Protein AF-A0A7X8H0E2-F1 (afdb_monomer_lite)

Secondary structure (DSSP, 8-state):
-EEEEEEEETTEEEEEEEEEE----TTTTTTPPPPB------STTT---GGGSHHHHHHHHHTT-B-

Radius of gyration: 13.7 Å; chains: 1; bounding box: 32×24×33 Å

Sequence (67 aa):
MLVKKINLVENDVHATLTTYLLDDSTELLNGKKRPAIIVCPGGGYFNCSDREGEPIALKLNSMGYHA

InterPro domains:
  IPR029058 Alpha/Beta hydrolase fold [G3DSA:3.40.50.1820] (1-67)

Organism: NCBI:txid136093

Structure (mmCIF, N/CA/C/O backbone):
data_AF-A0A7X8H0E2-F1
#
_entry.id   AF-A0A7X8H0E2-F1
#
loop_
_atom_site.group_PDB
_atom_site.id
_atom_site.type_symbol
_atom_site.label_atom_id
_atom_site.label_alt_id
_atom_site.label_comp_id
_atom_site.label_asym_id
_atom_site.label_entity_id
_atom_site.label_seq_id
_atom_site.pdbx_PDB_ins_code
_atom_site.Cartn_x
_atom_site.Cartn_y
_atom_site.Cartn_z
_atom_site.occupancy
_atom_site.B_iso_or_equiv
_atom_site.auth_seq_id
_atom_site.auth_comp_id
_atom_site.auth_asym_id
_atom_site.auth_atom_id
_atom_site.pdbx_PDB_model_num
ATOM 1 N N . MET A 1 1 ? -11.564 5.056 1.716 1.00 92.94 1 MET A N 1
ATOM 2 C CA . MET A 1 1 ? -10.203 4.518 1.576 1.00 92.94 1 MET A CA 1
ATOM 3 C C . MET A 1 1 ? -9.395 5.592 0.884 1.00 92.94 1 MET A C 1
ATOM 5 O O . MET A 1 1 ? -9.864 6.113 -0.124 1.00 92.94 1 MET A O 1
ATOM 9 N N . LEU A 1 2 ? -8.218 5.939 1.401 1.00 97.38 2 LEU A N 1
ATOM 10 C CA . LEU A 1 2 ? -7.342 6.923 0.771 1.00 97.38 2 LEU A CA 1
ATOM 11 C C . LEU A 1 2 ? -6.373 6.231 -0.191 1.00 97.38 2 LEU A C 1
ATOM 13 O O . LEU A 1 2 ? -5.447 5.537 0.239 1.00 97.38 2 LEU A O 1
ATOM 17 N N . VAL A 1 3 ? -6.580 6.469 -1.487 1.00 98.06 3 VAL A N 1
ATOM 18 C CA . VAL A 1 3 ? -5.675 6.029 -2.550 1.00 98.06 3 VAL A CA 1
ATOM 19 C C . VAL A 1 3 ? -4.891 7.218 -3.076 1.00 98.06 3 VAL A C 1
ATOM 21 O O . VAL A 1 3 ? -5.472 8.163 -3.609 1.00 98.06 3 VAL A O 1
ATOM 24 N N . LYS A 1 4 ? -3.569 7.199 -2.896 1.00 97.94 4 LYS A N 1
ATOM 25 C CA . LYS A 1 4 ? -2.692 8.295 -3.315 1.00 97.94 4 LYS A CA 1
ATOM 26 C C . LYS A 1 4 ? -1.367 7.751 -3.820 1.00 97.94 4 LYS A C 1
ATOM 28 O O . LYS A 1 4 ? -0.720 6.962 -3.142 1.00 97.94 4 LYS A O 1
ATOM 33 N N . LYS A 1 5 ? -0.932 8.238 -4.982 1.00 96.38 5 LYS A N 1
ATOM 34 C CA . LYS A 1 5 ? 0.429 8.027 -5.474 1.00 96.38 5 LYS A CA 1
ATOM 35 C C . LYS A 1 5 ? 1.332 9.142 -4.954 1.00 96.38 5 LYS A C 1
ATOM 37 O O . LYS A 1 5 ? 1.035 10.323 -5.127 1.00 96.38 5 LYS A O 1
ATOM 42 N N . ILE A 1 6 ? 2.409 8.760 -4.287 1.00 96.12 6 ILE A N 1
ATOM 43 C CA . ILE A 1 6 ? 3.391 9.641 -3.662 1.00 96.12 6 ILE A CA 1
ATOM 44 C C . ILE A 1 6 ? 4.727 9.391 -4.353 1.00 96.12 6 ILE A C 1
ATOM 46 O O . ILE A 1 6 ? 5.133 8.239 -4.515 1.00 96.12 6 ILE A O 1
ATOM 50 N N . ASN A 1 7 ? 5.402 10.462 -4.764 1.00 95.75 7 ASN A N 1
ATOM 51 C CA . ASN A 1 7 ? 6.773 10.357 -5.236 1.00 95.75 7 ASN A CA 1
ATOM 52 C C . ASN A 1 7 ? 7.727 10.329 -4.034 1.00 95.75 7 ASN A C 1
ATOM 54 O O . ASN A 1 7 ? 7.607 11.183 -3.155 1.00 95.75 7 ASN A O 1
ATOM 58 N N . LEU A 1 8 ? 8.618 9.340 -3.972 1.00 94.69 8 LEU A N 1
ATOM 59 C CA . LEU A 1 8 ? 9.512 9.151 -2.824 1.00 94.69 8 LEU A CA 1
ATOM 60 C C . LEU A 1 8 ? 10.835 9.901 -2.973 1.00 94.69 8 LEU A C 1
ATOM 62 O O . LEU A 1 8 ? 11.496 10.162 -1.969 1.00 94.69 8 LEU A O 1
ATOM 66 N N . VAL A 1 9 ? 11.218 10.240 -4.204 1.00 94.56 9 VAL A N 1
ATOM 67 C CA . VAL A 1 9 ? 12.484 10.908 -4.505 1.00 94.56 9 VAL A CA 1
ATOM 68 C C . VAL A 1 9 ? 12.201 12.203 -5.256 1.00 94.56 9 VAL A C 1
ATOM 70 O O . VAL A 1 9 ? 11.422 12.248 -6.206 1.00 94.56 9 VAL A O 1
ATOM 73 N N . GLU A 1 10 ? 12.815 13.293 -4.805 1.00 90.31 10 GLU A N 1
ATOM 74 C CA . GLU A 1 10 ? 12.679 14.589 -5.461 1.00 90.31 10 GLU A CA 1
ATOM 75 C C . GLU A 1 10 ? 13.353 14.550 -6.841 1.00 90.31 10 GLU A C 1
ATOM 77 O O . GLU A 1 10 ? 14.491 14.106 -6.970 1.00 90.31 10 GLU A O 1
ATOM 82 N N . ASN A 1 11 ? 12.648 15.013 -7.877 1.00 87.00 11 ASN A N 1
ATOM 83 C CA . ASN A 1 11 ? 13.104 15.024 -9.277 1.00 87.00 11 ASN A CA 1
ATOM 84 C C . ASN A 1 11 ? 13.375 13.646 -9.927 1.00 87.00 11 ASN A C 1
ATOM 86 O O . ASN A 1 11 ? 13.906 13.605 -11.034 1.00 87.00 11 ASN A O 1
ATOM 90 N N . ASP A 1 12 ? 12.959 12.537 -9.310 1.00 86.81 12 ASP A N 1
ATOM 91 C CA . ASP A 1 12 ? 12.983 11.191 -9.903 1.00 86.81 12 ASP A CA 1
ATOM 92 C C . ASP A 1 12 ? 11.592 10.561 -9.775 1.00 86.81 12 ASP A C 1
ATOM 94 O O . ASP A 1 12 ? 11.022 10.536 -8.692 1.00 86.81 12 ASP A O 1
AT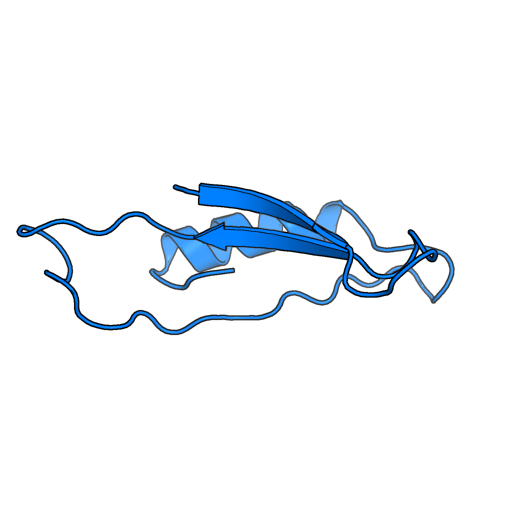OM 98 N N . VAL A 1 13 ? 11.016 10.084 -10.880 1.00 84.94 13 VAL A N 1
ATOM 99 C CA . VAL A 1 13 ? 9.656 9.514 -10.923 1.00 84.94 13 VAL A CA 1
ATOM 100 C C . VAL A 1 13 ? 9.628 7.984 -10.867 1.00 84.94 13 VAL A C 1
ATOM 102 O O . VAL A 1 13 ? 8.546 7.394 -10.908 1.00 84.94 13 VAL A O 1
ATOM 105 N N . HIS A 1 14 ? 10.785 7.322 -10.799 1.00 87.69 14 HIS A N 1
ATOM 106 C CA . HIS A 1 14 ? 10.878 5.861 -10.812 1.00 87.69 14 HIS A CA 1
ATOM 107 C C . HIS A 1 14 ? 10.531 5.236 -9.454 1.00 87.69 14 HIS A C 1
ATOM 109 O O . HIS A 1 14 ? 9.980 4.135 -9.405 1.00 87.69 14 HIS A O 1
ATOM 115 N N . ALA A 1 15 ? 10.782 5.947 -8.351 1.00 93.81 15 ALA A N 1
ATOM 116 C CA . ALA A 1 15 ? 10.480 5.488 -6.999 1.00 93.81 15 ALA A CA 1
ATOM 117 C C . ALA A 1 15 ? 9.163 6.093 -6.486 1.00 93.81 15 ALA A C 1
ATOM 119 O O . ALA A 1 15 ? 9.132 7.194 -5.937 1.00 93.81 15 ALA A O 1
ATOM 120 N N . THR A 1 16 ? 8.059 5.356 -6.631 1.00 96.25 16 THR A N 1
ATOM 121 C CA . THR A 1 16 ? 6.734 5.812 -6.172 1.00 96.25 16 THR A CA 1
ATOM 122 C C . THR A 1 16 ? 6.096 4.841 -5.189 1.00 96.25 16 THR A C 1
ATOM 124 O O . THR A 1 16 ? 6.267 3.630 -5.303 1.00 96.25 16 THR A O 1
ATOM 127 N N . LEU A 1 17 ? 5.328 5.382 -4.243 1.00 97.19 17 LEU A N 1
ATOM 128 C CA . LEU A 1 17 ? 4.482 4.632 -3.318 1.00 97.19 17 LEU A CA 1
ATOM 129 C C . LEU A 1 17 ? 3.020 4.923 -3.645 1.00 97.19 17 LEU A C 1
ATOM 131 O O . LEU A 1 17 ? 2.609 6.081 -3.642 1.00 97.19 17 LEU A O 1
ATOM 135 N N . THR A 1 18 ? 2.227 3.888 -3.901 1.00 98.12 18 THR A N 1
ATOM 136 C CA . THR A 1 18 ? 0.771 4.027 -4.035 1.00 98.12 18 THR A CA 1
ATOM 137 C C . THR A 1 18 ? 0.123 3.485 -2.775 1.00 98.12 18 THR A C 1
ATOM 139 O O . THR A 1 18 ? 0.306 2.316 -2.465 1.00 98.12 18 THR A O 1
ATOM 142 N N . THR A 1 19 ? -0.597 4.331 -2.044 1.00 98.38 19 THR A N 1
ATOM 143 C CA . THR A 1 19 ? -1.242 3.951 -0.784 1.00 98.38 19 THR A CA 1
ATOM 144 C C . THR A 1 19 ? -2.632 3.374 -1.026 1.00 98.38 19 THR A C 1
ATOM 146 O O . THR A 1 19 ? -3.348 3.862 -1.894 1.00 98.38 19 THR A O 1
ATOM 149 N N . TYR A 1 20 ? -3.060 2.439 -0.187 1.00 98.25 20 TYR A N 1
ATOM 150 C CA . TYR A 1 20 ? -4.426 1.932 -0.063 1.00 98.25 20 TYR A CA 1
ATOM 151 C C . TYR A 1 20 ? -4.807 1.939 1.421 1.00 98.25 20 TYR A C 1
ATOM 153 O O . TYR A 1 20 ? -4.882 0.909 2.092 1.00 98.25 20 TYR 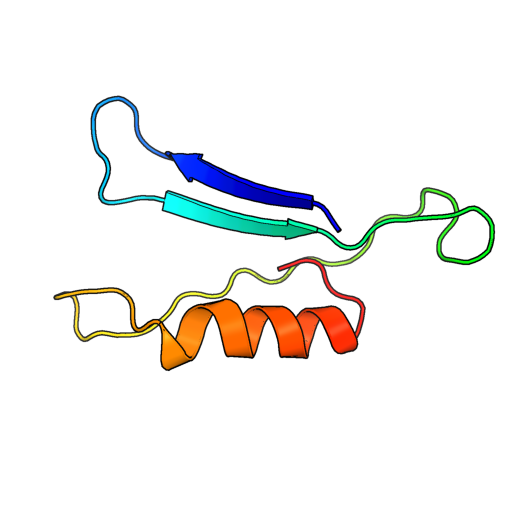A O 1
ATOM 161 N N . LEU A 1 21 ? -5.041 3.127 1.978 1.00 98.12 21 LEU A N 1
ATOM 162 C CA . LEU A 1 21 ? -5.323 3.256 3.408 1.00 98.12 21 LEU A CA 1
ATOM 163 C C . LEU A 1 21 ? -6.820 3.086 3.672 1.00 98.12 21 LEU A C 1
ATOM 165 O O . LEU A 1 21 ? -7.629 3.924 3.274 1.00 98.12 21 LEU A O 1
ATOM 169 N N . LEU A 1 22 ? -7.194 1.988 4.331 1.00 97.56 22 LEU A N 1
ATOM 170 C CA . LEU A 1 22 ? -8.546 1.775 4.854 1.00 97.56 22 LEU A CA 1
ATOM 171 C C . LEU A 1 22 ? -9.007 2.952 5.722 1.00 97.56 22 LEU A C 1
ATOM 173 O O . LEU A 1 22 ? -8.236 3.457 6.538 1.00 97.56 22 LEU A O 1
ATOM 177 N N . ASP A 1 23 ? -10.271 3.344 5.568 1.00 96.31 23 ASP A N 1
ATOM 178 C CA . ASP A 1 23 ? -10.875 4.327 6.465 1.00 96.31 23 ASP A CA 1
ATOM 179 C C . ASP A 1 23 ? -11.045 3.729 7.861 1.00 96.31 23 ASP A C 1
ATOM 181 O O . ASP A 1 23 ? -11.065 2.507 8.060 1.00 96.31 23 ASP A O 1
ATOM 185 N N . ASP A 1 24 ? -11.206 4.616 8.831 1.00 95.31 24 ASP A N 1
ATOM 186 C CA . ASP A 1 24 ? -11.579 4.241 10.178 1.00 95.31 24 ASP A CA 1
ATOM 187 C C . ASP A 1 24 ? -12.889 4.913 10.588 1.00 95.31 24 ASP A C 1
ATOM 189 O O . ASP A 1 24 ? -13.300 5.922 10.014 1.00 95.31 24 ASP A O 1
ATOM 193 N N . SER A 1 25 ? -13.558 4.327 11.574 1.00 94.25 25 SER A N 1
ATOM 194 C CA . SER A 1 25 ? -14.804 4.839 12.135 1.00 94.25 25 SER A CA 1
ATOM 195 C C . SER A 1 25 ? -14.932 4.453 13.606 1.00 94.25 25 SER A C 1
ATOM 197 O O . SER A 1 25 ? -14.220 3.577 14.105 1.00 94.25 25 SER A O 1
ATOM 199 N N . THR A 1 26 ? -15.875 5.087 14.304 1.00 95.88 26 THR A N 1
ATOM 200 C CA . THR A 1 26 ? -16.202 4.776 15.703 1.00 95.88 26 THR A CA 1
ATOM 201 C C . THR A 1 26 ? -16.716 3.346 15.895 1.00 95.88 26 THR A C 1
ATOM 203 O O . THR A 1 26 ? -16.533 2.780 16.969 1.00 95.88 26 THR A O 1
ATOM 206 N N . GLU A 1 27 ? -17.318 2.750 14.863 1.00 95.38 27 GLU A N 1
ATOM 207 C CA . GLU A 1 27 ? -17.825 1.368 14.859 1.00 95.38 27 GLU A CA 1
ATOM 208 C C . GLU A 1 27 ? -16.749 0.326 14.505 1.00 95.38 27 GLU A C 1
ATOM 210 O O . GLU A 1 27 ? -16.958 -0.870 14.705 1.00 95.38 27 GLU A O 1
ATOM 215 N N . LEU A 1 28 ? -15.601 0.763 13.976 1.00 91.75 28 LEU A N 1
ATOM 216 C CA . LEU A 1 28 ? -14.492 -0.101 13.575 1.00 91.75 28 LEU A CA 1
ATOM 217 C C . LEU A 1 28 ? -13.375 -0.089 14.624 1.00 91.75 28 LEU A C 1
ATOM 219 O O . LEU A 1 28 ? -13.480 -0.744 15.661 1.00 91.75 28 LEU A O 1
ATOM 223 N N . LEU A 1 29 ? -12.267 0.606 14.349 1.00 93.56 29 LEU A N 1
ATOM 224 C CA . LEU A 1 29 ? -11.116 0.647 15.246 1.00 93.56 29 LEU A CA 1
ATOM 225 C C . LEU A 1 29 ? -11.076 1.904 16.108 1.00 93.56 29 LEU A C 1
ATOM 227 O O . LEU A 1 29 ? -10.304 1.926 17.069 1.00 93.56 29 LEU A O 1
ATOM 231 N N . ASN A 1 30 ? -11.929 2.892 15.833 1.00 95.19 30 ASN A N 1
ATOM 232 C CA . ASN A 1 30 ? -12.120 4.090 16.646 1.00 95.19 30 ASN A CA 1
ATOM 233 C C . ASN A 1 30 ? -10.796 4.790 17.014 1.00 95.19 30 ASN A C 1
ATOM 235 O O . ASN A 1 30 ? -10.482 5.026 18.182 1.00 95.19 30 ASN A O 1
ATOM 239 N N . GLY A 1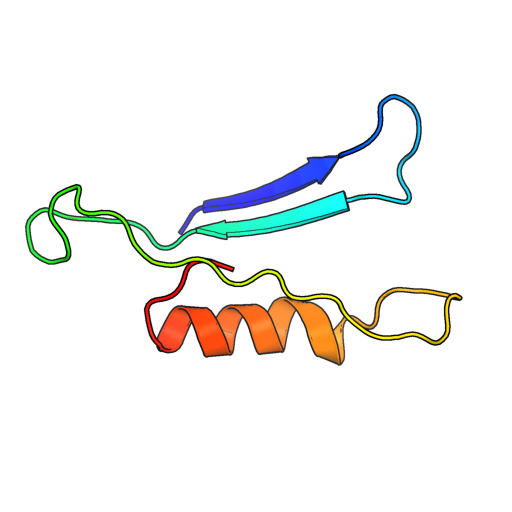 31 ? -9.974 5.051 16.005 1.00 93.94 31 GLY A N 1
ATOM 240 C CA . GLY A 1 31 ? -8.668 5.691 16.101 1.00 93.94 31 GLY A CA 1
ATOM 241 C C . GLY A 1 31 ? -7.508 4.749 16.435 1.00 93.94 31 GLY A C 1
ATOM 242 O O . GLY A 1 31 ? -6.364 5.205 16.508 1.00 93.94 31 GLY A O 1
ATOM 243 N N . LYS A 1 32 ? -7.741 3.444 16.647 1.00 94.88 32 LYS A N 1
ATOM 244 C CA . LYS A 1 32 ? -6.641 2.488 16.874 1.00 94.88 32 LYS A CA 1
ATOM 245 C C 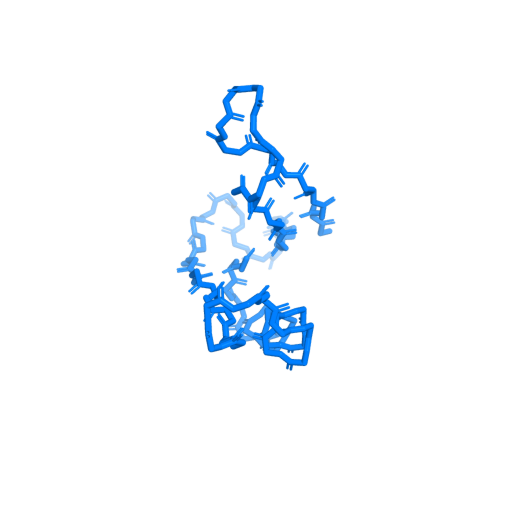. LYS A 1 32 ? -5.863 2.233 15.581 1.00 94.88 32 LYS A C 1
ATOM 247 O O . LYS A 1 32 ? -6.423 2.143 14.493 1.00 94.88 32 LYS A O 1
ATOM 252 N N . LYS A 1 33 ? -4.545 2.054 15.716 1.00 95.06 33 LYS A N 1
ATOM 253 C CA . LYS A 1 33 ? -3.645 1.791 14.584 1.00 95.06 33 LYS A CA 1
ATOM 254 C C . LYS A 1 33 ? -3.958 0.442 13.930 1.00 95.06 33 LYS A C 1
ATOM 256 O O . LYS A 1 33 ? -4.075 -0.564 14.630 1.00 95.06 33 LYS A O 1
ATOM 261 N N . ARG A 1 34 ? -3.998 0.416 12.596 1.00 95.25 34 ARG A N 1
ATOM 262 C CA . ARG A 1 34 ? -3.964 -0.818 11.797 1.00 95.25 34 ARG A CA 1
ATOM 263 C C . ARG A 1 34 ? -2.524 -1.165 11.425 1.00 95.25 34 ARG A C 1
ATOM 265 O O . ARG A 1 34 ? -1.718 -0.256 11.217 1.00 95.25 34 ARG A O 1
ATOM 272 N N . PRO A 1 35 ? -2.186 -2.458 11.320 1.00 97.56 35 PRO A N 1
ATOM 273 C CA . PRO A 1 35 ? -0.934 -2.868 10.704 1.00 97.56 35 PRO A CA 1
ATOM 274 C C . PRO A 1 35 ? -0.910 -2.471 9.220 1.00 97.56 35 PRO A C 1
ATOM 276 O O . PRO A 1 35 ? -1.955 -2.372 8.576 1.00 97.56 35 PRO A O 1
ATOM 279 N N . ALA A 1 36 ? 0.290 -2.273 8.681 1.00 97.75 36 ALA A N 1
ATOM 280 C CA . ALA A 1 36 ? 0.516 -1.974 7.272 1.00 97.75 36 ALA A CA 1
ATOM 281 C C . ALA A 1 36 ? 1.448 -3.017 6.650 1.00 97.75 36 ALA A C 1
ATOM 283 O O . ALA A 1 36 ? 2.333 -3.539 7.333 1.00 97.75 36 ALA A O 1
ATOM 284 N N . ILE A 1 37 ? 1.256 -3.305 5.367 1.00 98.25 37 ILE A N 1
ATOM 285 C CA . ILE A 1 37 ? 2.117 -4.183 4.575 1.00 98.25 37 ILE A CA 1
ATOM 286 C C . ILE A 1 37 ? 2.610 -3.396 3.368 1.00 98.25 37 ILE A C 1
ATOM 288 O O . ILE A 1 37 ? 1.819 -2.774 2.676 1.00 98.25 37 ILE A O 1
ATOM 292 N N . ILE A 1 38 ? 3.912 -3.446 3.096 1.00 98.19 38 ILE A N 1
ATOM 293 C CA . ILE A 1 38 ? 4.480 -2.874 1.874 1.00 98.19 38 ILE A CA 1
ATOM 294 C C . ILE A 1 38 ? 4.525 -3.977 0.820 1.00 98.19 38 ILE A C 1
ATOM 296 O O . ILE A 1 38 ? 5.192 -4.996 1.008 1.00 98.19 38 ILE A O 1
ATOM 300 N N . VAL A 1 39 ? 3.815 -3.768 -0.286 1.00 98.31 39 VAL A N 1
ATOM 301 C CA . VAL A 1 39 ? 3.860 -4.659 -1.447 1.00 98.31 39 VAL A CA 1
ATOM 302 C C . VAL A 1 39 ? 4.977 -4.191 -2.377 1.00 98.31 39 VAL A C 1
ATOM 304 O O . VAL A 1 39 ? 4.935 -3.071 -2.881 1.00 98.31 39 VAL A O 1
ATOM 307 N N . CYS A 1 40 ? 5.962 -5.056 -2.616 1.00 97.56 40 CYS A N 1
ATOM 308 C CA . CYS A 1 40 ? 7.029 -4.840 -3.594 1.00 97.56 40 CYS A CA 1
ATOM 309 C C . CYS A 1 40 ? 6.796 -5.772 -4.792 1.00 97.56 40 CYS A C 1
ATOM 311 O O . CYS A 1 40 ? 7.143 -6.953 -4.695 1.00 97.56 40 CYS A O 1
ATOM 313 N N . PRO A 1 41 ? 6.193 -5.290 -5.895 1.00 98.25 41 PRO A N 1
ATOM 314 C CA . PRO A 1 41 ? 6.001 -6.101 -7.090 1.00 98.25 41 PRO A CA 1
ATOM 315 C C . PRO A 1 41 ? 7.332 -6.592 -7.664 1.00 98.25 41 PRO A C 1
ATOM 317 O O . PRO A 1 41 ? 8.363 -5.928 -7.532 1.00 98.25 41 PRO A O 1
ATOM 320 N N . GLY A 1 42 ? 7.303 -7.735 -8.342 1.00 98.00 42 GLY A N 1
ATOM 321 C CA . GLY A 1 42 ? 8.390 -8.182 -9.199 1.00 98.00 42 GLY A CA 1
ATOM 322 C C . GLY A 1 42 ? 8.423 -7.404 -10.519 1.00 98.00 42 GLY A C 1
ATOM 323 O O . GLY A 1 42 ? 7.846 -6.327 -10.649 1.00 98.00 42 GLY A O 1
ATOM 324 N N . GLY A 1 43 ? 9.091 -7.977 -11.524 1.00 96.50 43 GLY A N 1
ATOM 325 C CA . GLY A 1 43 ? 9.328 -7.331 -12.828 1.00 96.50 43 GLY A CA 1
ATOM 326 C C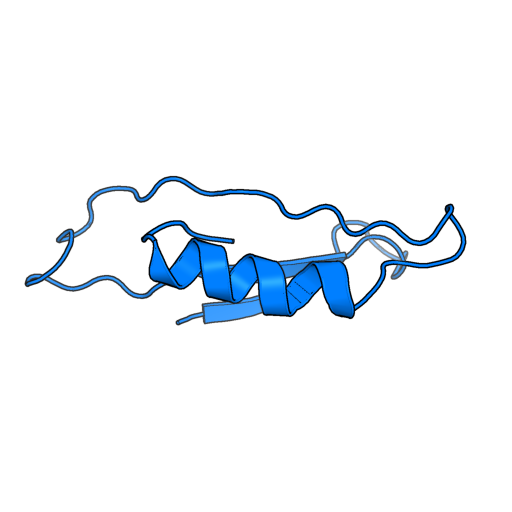 . GLY A 1 43 ? 10.790 -7.352 -13.286 1.00 96.50 43 GLY A C 1
ATOM 327 O O . GLY A 1 43 ? 11.177 -6.642 -14.211 1.00 96.50 43 GLY A O 1
ATOM 328 N N . GLY A 1 44 ? 11.628 -8.173 -12.641 1.00 96.75 44 GLY A N 1
ATOM 329 C CA . GLY A 1 44 ? 12.982 -8.476 -13.115 1.00 96.75 44 GLY A CA 1
ATOM 330 C C . GLY A 1 44 ? 13.903 -7.260 -13.226 1.00 96.75 44 GLY A C 1
ATOM 331 O O . GLY A 1 44 ? 14.779 -7.263 -14.080 1.00 96.75 44 GLY A O 1
ATOM 332 N N . TYR A 1 45 ? 13.690 -6.230 -12.401 1.00 94.75 45 TYR A N 1
ATOM 333 C CA . TYR A 1 45 ? 14.377 -4.929 -12.452 1.00 94.75 45 TYR A CA 1
ATOM 334 C C . TYR A 1 45 ? 14.104 -4.072 -13.700 1.00 94.75 45 TYR A C 1
ATOM 336 O O . TYR A 1 45 ? 14.696 -3.005 -13.839 1.00 94.75 45 TYR A O 1
ATOM 344 N N . PHE A 1 46 ? 13.192 -4.484 -14.583 1.00 94.38 46 PHE A N 1
ATOM 345 C CA . PHE A 1 46 ? 12.781 -3.685 -15.743 1.00 94.38 46 PHE A CA 1
ATOM 346 C C . PHE A 1 46 ? 11.553 -2.822 -15.450 1.00 94.38 46 PHE A C 1
ATOM 348 O O . PHE A 1 46 ? 11.410 -1.732 -16.000 1.00 94.38 46 PHE A O 1
ATOM 355 N N . ASN A 1 47 ? 10.656 -3.310 -14.596 1.00 93.88 47 ASN A N 1
ATOM 356 C CA . ASN A 1 47 ? 9.444 -2.620 -14.173 1.00 93.88 47 ASN A CA 1
ATOM 357 C C . ASN A 1 47 ? 8.946 -3.156 -12.820 1.00 93.88 47 ASN A C 1
ATOM 359 O O . ASN A 1 47 ? 9.552 -4.054 -12.237 1.00 93.88 47 ASN A O 1
ATOM 363 N N . CYS A 1 48 ? 7.827 -2.602 -12.352 1.00 96.00 48 CYS A N 1
ATOM 364 C CA . CYS A 1 48 ? 7.005 -3.180 -11.294 1.00 96.00 48 CYS A CA 1
ATOM 365 C C . CYS A 1 48 ? 5.743 -3.773 -11.933 1.00 96.00 48 CYS A C 1
ATOM 367 O O . CYS A 1 48 ? 5.020 -3.066 -12.632 1.00 96.00 48 CYS A O 1
ATOM 369 N N . SER A 1 49 ? 5.488 -5.062 -11.722 1.00 97.31 49 SER A N 1
ATOM 370 C CA . SER A 1 49 ? 4.336 -5.765 -12.298 1.00 97.31 49 SER A CA 1
ATOM 371 C C . SER A 1 49 ? 3.013 -5.327 -11.658 1.00 97.31 49 SER A C 1
ATOM 373 O O . SER A 1 49 ? 2.777 -5.582 -10.477 1.00 97.31 49 SER A O 1
ATOM 375 N N . ASP A 1 50 ? 2.090 -4.768 -12.447 1.00 97.00 50 ASP A N 1
ATOM 37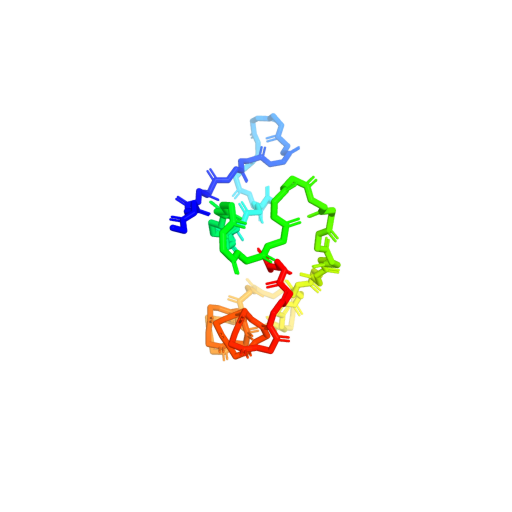6 C CA . ASP A 1 50 ? 0.757 -4.368 -11.958 1.00 97.00 50 ASP A CA 1
ATOM 377 C C . ASP A 1 50 ? -0.031 -5.546 -11.364 1.00 97.00 50 ASP A C 1
ATOM 379 O O . ASP A 1 50 ? -0.800 -5.385 -10.417 1.00 97.00 50 ASP A O 1
ATOM 383 N N . ARG A 1 51 ? 0.211 -6.764 -11.870 1.00 98.00 51 ARG A N 1
ATOM 384 C CA . ARG A 1 51 ? -0.438 -8.001 -11.401 1.00 98.00 51 ARG A CA 1
ATOM 385 C C . ARG A 1 51 ? -0.059 -8.372 -9.967 1.00 98.00 51 ARG A C 1
ATOM 387 O O . ARG A 1 51 ? -0.802 -9.102 -9.316 1.00 98.00 51 ARG A O 1
ATOM 394 N N . GLU A 1 52 ? 1.093 -7.900 -9.504 1.00 98.31 52 GLU A N 1
ATOM 395 C CA . GLU A 1 52 ? 1.640 -8.159 -8.170 1.00 98.31 52 GLU A CA 1
ATOM 396 C C . GLU A 1 52 ? 1.506 -6.932 -7.249 1.00 98.31 52 GLU A C 1
ATOM 398 O O . GLU A 1 52 ? 1.858 -7.019 -6.078 1.00 98.31 52 GLU A O 1
ATOM 403 N N . GLY A 1 53 ? 0.986 -5.806 -7.761 1.00 98.00 53 GLY A N 1
ATOM 404 C CA . GLY A 1 53 ? 0.746 -4.561 -7.027 1.00 98.00 53 GLY A CA 1
ATOM 405 C C . GLY A 1 53 ? -0.682 -4.448 -6.489 1.00 98.00 53 GLY A C 1
ATOM 406 O O . GLY A 1 53 ? -1.019 -5.059 -5.475 1.00 98.00 53 GLY A O 1
ATOM 407 N N . GLU A 1 54 ? -1.533 -3.661 -7.162 1.00 98.31 54 GLU A N 1
ATOM 408 C CA . GLU A 1 54 ? -2.901 -3.336 -6.709 1.00 98.31 54 GLU A CA 1
ATOM 409 C C . GLU A 1 54 ? -3.742 -4.573 -6.328 1.00 98.31 54 GLU A C 1
ATOM 411 O O . GLU A 1 54 ? -4.332 -4.563 -5.244 1.00 98.31 54 GLU A O 1
ATOM 416 N N . PRO A 1 55 ? -3.765 -5.679 -7.103 1.00 98.50 55 PRO A N 1
ATOM 417 C CA . PRO A 1 55 ? -4.550 -6.857 -6.729 1.00 98.50 55 PRO A CA 1
ATOM 418 C C . PRO A 1 55 ? -4.130 -7.464 -5.383 1.00 98.50 55 PRO A C 1
ATOM 420 O O . PRO A 1 55 ? -4.976 -7.925 -4.613 1.00 98.50 55 PRO A O 1
ATOM 423 N N . ILE A 1 56 ? -2.828 -7.445 -5.078 1.00 98.56 56 ILE A N 1
ATOM 424 C CA . ILE A 1 56 ? -2.283 -7.948 -3.813 1.00 98.56 56 ILE A CA 1
ATOM 425 C C . ILE A 1 56 ? -2.602 -6.975 -2.675 1.00 98.56 56 ILE A C 1
ATOM 427 O O . ILE A 1 56 ? -3.089 -7.409 -1.630 1.00 98.56 56 ILE A O 1
ATOM 431 N N . ALA A 1 57 ? -2.416 -5.669 -2.893 1.00 98.56 57 ALA A N 1
ATOM 432 C CA . ALA A 1 57 ? -2.765 -4.631 -1.922 1.00 98.56 57 ALA A CA 1
ATOM 433 C C . ALA A 1 57 ? -4.246 -4.713 -1.511 1.00 98.56 57 ALA A C 1
ATOM 435 O O . ALA A 1 57 ? -4.564 -4.787 -0.325 1.00 98.56 57 ALA A O 1
ATOM 436 N N . LEU A 1 58 ? -5.164 -4.821 -2.478 1.00 98.38 58 LEU A N 1
ATOM 437 C CA . LEU A 1 58 ? -6.601 -4.941 -2.207 1.00 98.38 58 LEU A CA 1
ATOM 438 C C . LEU A 1 58 ? -6.957 -6.234 -1.458 1.00 98.38 58 LEU A C 1
ATOM 440 O O . LEU A 1 58 ? -7.825 -6.227 -0.578 1.00 98.38 58 LEU A O 1
ATOM 444 N N . LYS A 1 59 ? -6.265 -7.344 -1.750 1.00 98.56 59 LYS A N 1
ATOM 445 C CA . LYS A 1 59 ? -6.448 -8.596 -1.004 1.00 98.56 59 LYS A CA 1
ATOM 446 C C . LYS A 1 59 ? -6.033 -8.439 0.460 1.00 98.56 59 LYS A C 1
ATOM 448 O O . LYS A 1 59 ? -6.775 -8.878 1.338 1.00 98.56 59 LYS A O 1
ATOM 453 N N . LEU A 1 60 ? -4.905 -7.789 0.731 1.00 98.44 60 LEU A N 1
ATOM 454 C CA . LEU A 1 60 ? -4.428 -7.527 2.094 1.00 98.44 60 LEU A CA 1
ATOM 455 C C . LEU A 1 60 ? -5.320 -6.519 2.834 1.00 98.44 60 LEU A C 1
ATOM 457 O O . LEU A 1 60 ? -5.646 -6.727 4.004 1.00 98.44 60 LEU A O 1
ATOM 461 N N . ASN A 1 61 ? -5.822 -5.500 2.135 1.00 97.81 61 ASN A N 1
ATOM 462 C CA . ASN A 1 61 ? -6.828 -4.578 2.659 1.00 97.81 61 ASN A CA 1
ATOM 463 C C . ASN A 1 61 ? -8.102 -5.300 3.105 1.00 97.81 61 ASN A C 1
ATOM 465 O O . ASN A 1 61 ? -8.630 -5.009 4.177 1.00 97.81 61 ASN A O 1
ATOM 469 N N . SER A 1 62 ? -8.563 -6.300 2.345 1.00 97.31 62 SER A N 1
ATOM 470 C CA . SER A 1 62 ? -9.715 -7.123 2.751 1.00 97.31 62 SER A CA 1
ATOM 471 C C . SER A 1 62 ? -9.475 -7.913 4.046 1.00 97.31 62 SER A C 1
ATOM 473 O O . SER A 1 62 ? -10.427 -8.298 4.719 1.00 97.31 62 SER A O 1
ATOM 475 N N . MET A 1 63 ? -8.208 -8.120 4.421 1.00 97.12 63 MET A N 1
ATOM 476 C CA . MET A 1 63 ? -7.794 -8.762 5.673 1.00 97.12 63 MET A CA 1
ATOM 477 C C . MET A 1 63 ? -7.570 -7.751 6.814 1.00 97.12 63 MET A C 1
ATOM 479 O O . MET A 1 63 ? -7.205 -8.147 7.918 1.00 97.12 63 MET A O 1
ATOM 483 N N . GLY A 1 64 ? -7.800 -6.455 6.573 1.00 96.19 64 GLY A N 1
ATOM 484 C CA . GLY A 1 64 ? -7.754 -5.393 7.582 1.00 96.19 64 GLY A CA 1
ATOM 485 C C . GLY A 1 64 ? -6.429 -4.632 7.685 1.00 96.19 64 GLY A C 1
ATOM 486 O O . GLY A 1 64 ? -6.302 -3.789 8.579 1.00 96.19 64 GLY A O 1
ATOM 487 N N . TYR A 1 65 ? -5.472 -4.898 6.793 1.00 98.06 65 TYR A N 1
ATOM 488 C CA . TYR A 1 65 ? -4.196 -4.183 6.719 1.00 98.06 65 TYR A CA 1
ATOM 489 C C . TYR A 1 65 ? -4.331 -2.898 5.896 1.00 98.06 65 TYR A C 1
ATOM 491 O O . TYR A 1 65 ? -5.169 -2.800 5.006 1.00 98.06 65 TYR A O 1
ATOM 499 N N . HIS A 1 66 ? -3.491 -1.909 6.180 1.00 98.31 66 HIS A N 1
ATOM 500 C CA . HIS A 1 66 ? -3.139 -0.911 5.175 1.00 98.31 66 HIS A CA 1
ATOM 501 C C . HIS A 1 66 ? -2.146 -1.521 4.180 1.00 98.31 66 HIS A C 1
ATOM 503 O O . HIS A 1 66 ? -1.329 -2.360 4.574 1.00 98.31 66 HIS A O 1
ATOM 509 N N . ALA A 1 67 ? -2.186 -1.072 2.930 1.00 95.56 67 ALA A N 1
ATOM 510 C CA . ALA A 1 67 ? -1.227 -1.452 1.898 1.00 95.56 67 ALA A CA 1
ATOM 511 C C . ALA A 1 67 ? -0.720 -0.237 1.116 1.00 95.56 67 ALA A C 1
ATOM 513 O O . ALA A 1 67 ? -1.376 0.830 1.192 1.00 95.56 67 ALA A O 1
#

Foldseek 3Di:
DDWDKDAPDPPDRQRIDTWDDDDDDPVHCNPDDAAADDQQADDPVPHRDPVSPPVVQVVVVVVVHID

pLDDT: mean 95.96, std 2.98, range [84.94, 98.56]